Protein AF-A0AAX0V8S1-F1 (afdb_monomer)

Organism: Latilactobacillus sakei (NCBI:txid1599)

Solvent-accessible surface area (backbone atoms only — not comparable to full-atom values): 3985 Å² total; per-residue (Å²): 141,86,76,84,68,50,59,52,52,53,52,31,59,76,68,74,50,50,65,58,57,55,4,58,74,65,73,47,52,52,70,57,35,50,36,35,57,69,67,75,37,84,78,51,73,68,54,49,49,49,41,27,77,75,67,69,43,63,71,64,56,81,69,67,128

Mean predicted aligned error: 4.19 Å

InterPro domains:
  IPR010982 Lambda repressor-like, DNA-binding domain superfamily [SSF47413] (11-64)
  IPR013975 Transcription regulator BetR, N-terminal [PF08667] (19-61)

pLDDT: mean 89.49, std 14.83, range [35.75, 98.25]

Foldseek 3Di:
DDDPPLLQVVVCVVVVNDLVNLCVLQVHDSVVSVCCSVVVDADDPVSLVSCCVPVVDDSVSSVDD

Nearest PDB structures (foldseek):
  3op9-assembly1_A  TM=8.329E-01  e=3.878E-02  Listeria innocua
  2lyk-assembly1_B  TM=8.650E-01  e=5.563E-02  Enterococcus faecalis
  2eby-assembly1_B  TM=7.024E-01  e=2.703E-02  Escherichia coli
  6b9t-assembly1_B  TM=8.263E-01  e=1.145E-01  Nitrosopumilus maritimus SCM1
  3trb-assembly1_A  TM=6.504E-01  e=8.339E-01  Coxiella burnetii

Structure (mmCIF, N/CA/C/O backbone):
data_AF-A0AAX0V8S1-F1
#
_entry.id   AF-A0AAX0V8S1-F1
#
loop_
_atom_site.group_PDB
_atom_site.id
_atom_site.type_symbol
_atom_site.label_atom_id
_atom_site.label_alt_id
_atom_site.label_comp_id
_atom_site.label_asym_id
_atom_site.label_entity_id
_atom_site.label_seq_id
_atom_site.pdbx_PDB_ins_code
_atom_site.Cartn_x
_atom_site.Cartn_y
_atom_site.Cartn_z
_atom_site.occupancy
_atom_site.B_iso_or_equiv
_atom_site.auth_seq_id
_atom_site.auth_comp_id
_atom_site.auth_asym_id
_atom_site.auth_atom_id
_atom_site.pdbx_PDB_model_num
ATOM 1 N N . MET A 1 1 ? -9.487 -11.459 -23.513 1.00 35.75 1 MET A N 1
ATOM 2 C CA . MET A 1 1 ? -8.710 -12.062 -22.409 1.00 35.75 1 MET A CA 1
ATOM 3 C C . MET A 1 1 ? -9.105 -11.373 -21.114 1.00 35.75 1 MET A C 1
ATOM 5 O O . MET A 1 1 ? -8.613 -10.289 -20.825 1.00 35.75 1 MET A O 1
ATOM 9 N N . ALA A 1 2 ? -10.096 -11.930 -20.422 1.00 39.31 2 ALA A N 1
ATOM 10 C CA . ALA A 1 2 ? -10.650 -11.372 -19.195 1.00 39.31 2 ALA A CA 1
ATOM 11 C C . ALA A 1 2 ? -9.986 -12.043 -17.984 1.00 39.31 2 ALA A C 1
ATOM 13 O O . ALA A 1 2 ? -9.908 -13.265 -17.948 1.00 39.31 2 ALA A O 1
ATOM 14 N N . GLY A 1 3 ? -9.538 -11.245 -17.010 1.00 41.91 3 GLY A N 1
ATOM 15 C CA . GLY A 1 3 ? -9.357 -11.721 -15.637 1.00 41.91 3 GLY A CA 1
ATOM 16 C C . GLY A 1 3 ? -7.942 -12.077 -15.174 1.00 41.91 3 GLY A C 1
ATOM 17 O O . GLY A 1 3 ? -7.768 -13.127 -14.578 1.00 41.91 3 GLY A O 1
ATOM 18 N N . LYS A 1 4 ? -6.947 -11.186 -15.308 1.00 51.97 4 LYS A N 1
ATOM 19 C CA . LYS A 1 4 ? -5.983 -11.050 -14.195 1.00 51.97 4 LYS A CA 1
ATOM 20 C C . LYS A 1 4 ? -6.647 -10.120 -13.193 1.00 51.97 4 LYS A C 1
ATOM 22 O O . LYS A 1 4 ? -6.625 -8.900 -13.361 1.00 51.97 4 LYS A O 1
ATOM 27 N N . LEU A 1 5 ? -7.394 -10.716 -12.267 1.00 54.50 5 LEU A N 1
ATOM 28 C CA . LEU A 1 5 ? -8.104 -10.003 -11.214 1.00 54.50 5 LEU A CA 1
ATOM 29 C C . LEU A 1 5 ? -7.077 -9.143 -10.472 1.00 54.50 5 LEU A C 1
ATOM 31 O O . LEU A 1 5 ? -6.042 -9.647 -10.049 1.00 54.50 5 LEU A O 1
ATOM 35 N N . PHE A 1 6 ? -7.332 -7.845 -10.335 1.00 71.75 6 PHE A N 1
ATOM 36 C CA . PHE A 1 6 ? -6.514 -6.991 -9.483 1.00 71.75 6 PHE A CA 1
ATOM 37 C C . PHE A 1 6 ? -6.763 -7.399 -8.022 1.00 71.75 6 PHE A C 1
ATOM 39 O O . PHE A 1 6 ? -7.562 -6.753 -7.351 1.00 71.75 6 PHE A O 1
ATOM 46 N N . VAL A 1 7 ? -6.137 -8.484 -7.547 1.00 84.81 7 VAL A N 1
ATOM 47 C CA . VAL A 1 7 ? -6.362 -9.073 -6.210 1.00 84.81 7 VAL A CA 1
ATOM 48 C C . VAL A 1 7 ? -6.235 -7.996 -5.136 1.00 84.81 7 VAL A C 1
ATOM 50 O O . VAL A 1 7 ? -7.144 -7.813 -4.328 1.00 84.81 7 VAL A O 1
ATOM 53 N N . LEU A 1 8 ? -5.187 -7.172 -5.229 1.00 90.00 8 LEU A N 1
ATOM 54 C CA . LEU A 1 8 ? -5.003 -6.023 -4.351 1.00 90.00 8 LEU A CA 1
ATOM 55 C C . LEU A 1 8 ? -6.124 -4.984 -4.486 1.00 90.00 8 LEU A C 1
ATOM 57 O O . LEU A 1 8 ? -6.659 -4.537 -3.481 1.00 90.00 8 LEU A O 1
ATOM 61 N N . SER A 1 9 ? -6.539 -4.593 -5.696 1.00 90.19 9 SER A N 1
ATOM 62 C CA . SER A 1 9 ? -7.618 -3.596 -5.819 1.00 90.19 9 SER A CA 1
ATOM 63 C C . SER A 1 9 ? -8.973 -4.129 -5.347 1.00 90.19 9 SER A C 1
ATOM 65 O O . SER A 1 9 ? -9.789 -3.346 -4.865 1.00 90.19 9 SER A O 1
ATOM 67 N N . GLY A 1 10 ? -9.231 -5.429 -5.500 1.00 90.75 10 GLY A N 1
ATOM 68 C CA . GLY A 1 10 ? -10.421 -6.091 -4.973 1.00 90.75 10 GLY A CA 1
ATOM 69 C C . GLY A 1 10 ? -10.411 -6.111 -3.449 1.00 90.75 10 GLY A C 1
ATOM 70 O O . GLY A 1 10 ? -11.395 -5.721 -2.827 1.00 90.75 10 GLY A O 1
ATOM 71 N N . TYR A 1 11 ? -9.268 -6.469 -2.863 1.00 92.56 11 TYR A N 1
ATOM 72 C CA . TYR A 1 11 ? -9.035 -6.425 -1.423 1.00 92.56 11 TYR A CA 1
ATOM 73 C C . TYR A 1 11 ? -9.278 -5.029 -0.839 1.00 92.56 11 TYR A C 1
ATOM 75 O O . TYR A 1 11 ? -10.044 -4.888 0.113 1.00 92.56 11 TYR A O 1
ATOM 83 N N . LEU A 1 12 ? -8.672 -3.998 -1.442 1.00 93.62 12 LEU A N 1
ATOM 84 C CA . LEU A 1 12 ? -8.812 -2.611 -0.993 1.00 93.62 12 LEU A CA 1
ATOM 85 C C . LEU A 1 12 ? -10.279 -2.171 -1.039 1.00 93.62 12 LEU A C 1
ATOM 87 O O . LEU A 1 12 ? -10.801 -1.654 -0.056 1.00 93.62 12 LEU A O 1
ATOM 91 N N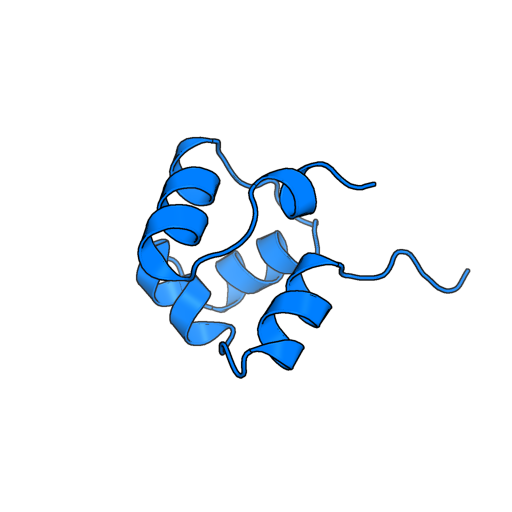 . LYS A 1 13 ? -10.979 -2.468 -2.144 1.00 92.44 13 LYS A N 1
ATOM 92 C CA . LYS A 1 13 ? -12.406 -2.155 -2.292 1.00 92.44 13 LYS A CA 1
ATOM 93 C C . LYS A 1 13 ? -13.273 -2.875 -1.254 1.00 92.44 13 LYS A C 1
ATOM 95 O O . LYS A 1 13 ? -14.219 -2.282 -0.752 1.00 92.44 13 LYS A O 1
ATOM 100 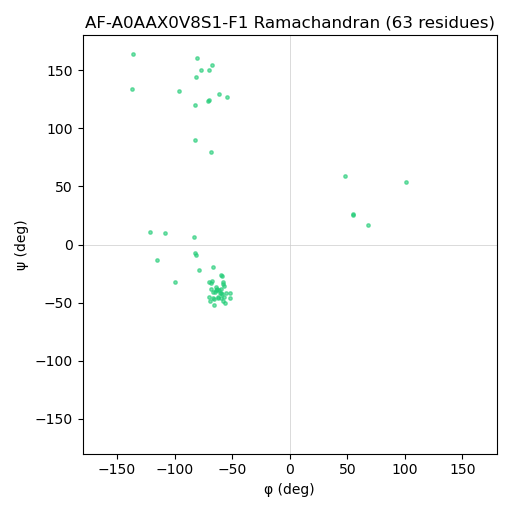N N . GLY A 1 14 ? -12.963 -4.131 -0.933 1.00 93.62 14 GLY A N 1
ATOM 101 C CA . GLY A 1 14 ? -13.690 -4.908 0.075 1.00 93.62 14 GLY A CA 1
ATOM 102 C C . GLY A 1 14 ? -13.537 -4.379 1.505 1.00 93.62 14 GLY A C 1
ATOM 103 O O . GLY A 1 14 ? -14.370 -4.693 2.348 1.00 93.62 14 GLY A O 1
ATOM 104 N N . ARG A 1 15 ? -12.502 -3.570 1.769 1.00 94.44 15 ARG A N 1
ATOM 105 C CA . ARG A 1 15 ? -12.230 -2.931 3.067 1.00 94.44 15 ARG A CA 1
ATOM 106 C C . ARG A 1 15 ? -12.475 -1.418 3.080 1.00 94.44 15 ARG A C 1
ATOM 108 O O . ARG A 1 15 ? -12.089 -0.764 4.037 1.00 94.44 15 ARG A O 1
ATOM 115 N N . ASP A 1 16 ? -13.086 -0.871 2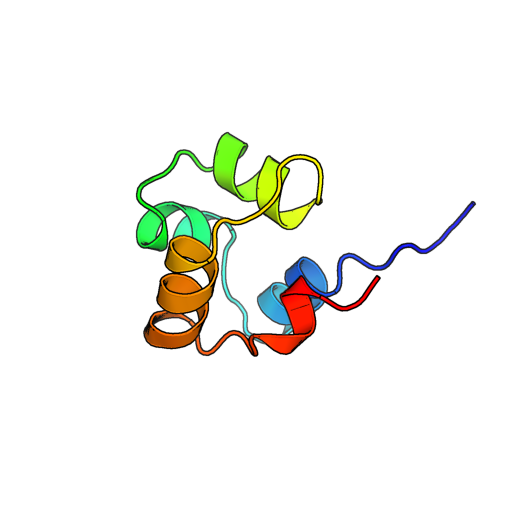.028 1.00 95.44 16 ASP A N 1
ATOM 116 C CA . ASP A 1 16 ? -13.284 0.576 1.835 1.00 95.44 16 ASP A CA 1
ATOM 117 C C . ASP A 1 16 ? -11.986 1.411 1.906 1.00 95.44 16 ASP A C 1
ATOM 119 O O . ASP A 1 16 ? -12.002 2.603 2.200 1.00 95.44 16 ASP A O 1
ATOM 123 N N . ILE A 1 17 ? -10.842 0.793 1.588 1.00 96.12 17 ILE A N 1
ATOM 124 C CA . ILE A 1 17 ? -9.548 1.478 1.550 1.00 96.12 17 ILE A CA 1
ATOM 125 C C . ILE A 1 17 ? -9.420 2.195 0.208 1.00 96.12 17 ILE A C 1
ATOM 127 O O . ILE A 1 17 ? -9.411 1.579 -0.869 1.00 96.12 17 ILE A O 1
ATOM 131 N N . LYS A 1 18 ? -9.273 3.517 0.257 1.00 95.88 18 LYS A N 1
ATOM 132 C CA . LYS A 1 18 ? -9.117 4.349 -0.935 1.00 95.88 18 LYS A CA 1
ATOM 133 C C . LYS A 1 18 ? -7.700 4.238 -1.484 1.00 95.88 18 LYS A C 1
ATOM 135 O O . LYS A 1 18 ? -6.711 4.119 -0.768 1.00 95.88 18 LYS A O 1
ATOM 140 N N . GLN A 1 19 ? -7.578 4.392 -2.800 1.00 95.69 19 GLN A N 1
ATOM 141 C CA . GLN A 1 19 ? -6.270 4.471 -3.466 1.00 95.69 19 GLN A CA 1
ATOM 142 C C . GLN A 1 19 ? -5.417 5.639 -2.947 1.00 95.69 19 GLN A C 1
ATOM 144 O O . GLN A 1 19 ? -4.192 5.562 -2.994 1.00 95.69 19 GLN A O 1
ATOM 149 N N . GLN A 1 20 ? -6.062 6.702 -2.452 1.00 97.69 20 GLN A N 1
ATOM 150 C CA . GLN A 1 20 ? -5.375 7.827 -1.828 1.00 97.69 20 GLN A CA 1
ATOM 151 C C . GLN A 1 20 ? -4.694 7.415 -0.519 1.00 97.69 20 GLN A C 1
ATOM 153 O O . GLN A 1 20 ? -3.536 7.752 -0.336 1.00 97.69 20 GLN A O 1
ATOM 158 N N . GLU A 1 21 ? -5.329 6.588 0.313 1.00 97.81 21 GLU A N 1
ATOM 159 C CA . GLU A 1 21 ? -4.725 6.098 1.563 1.00 97.81 21 GLU A CA 1
ATOM 160 C C . GLU A 1 21 ? -3.481 5.246 1.288 1.00 97.81 21 GLU A C 1
ATOM 162 O O . GLU A 1 21 ? -2.452 5.396 1.941 1.00 97.81 21 GLU A O 1
ATOM 167 N N . VAL A 1 22 ? -3.523 4.413 0.242 1.00 97.12 22 VAL A N 1
ATOM 168 C CA . VAL A 1 22 ? -2.335 3.686 -0.234 1.00 97.12 22 VAL A CA 1
ATOM 169 C C . VAL A 1 22 ? -1.237 4.660 -0.670 1.00 97.12 22 VAL A C 1
ATOM 171 O O . VAL A 1 22 ? -0.061 4.434 -0.399 1.00 97.12 22 VAL A O 1
ATOM 174 N N . ALA A 1 23 ? -1.590 5.743 -1.363 1.00 98.19 23 ALA A N 1
ATOM 175 C CA . ALA A 1 23 ? -0.623 6.746 -1.796 1.00 98.19 23 ALA A CA 1
ATOM 176 C C . ALA A 1 23 ? 0.021 7.472 -0.602 1.00 98.19 23 ALA A C 1
ATOM 178 O O . ALA A 1 23 ? 1.242 7.656 -0.591 1.00 98.19 23 ALA A O 1
ATOM 179 N N . AS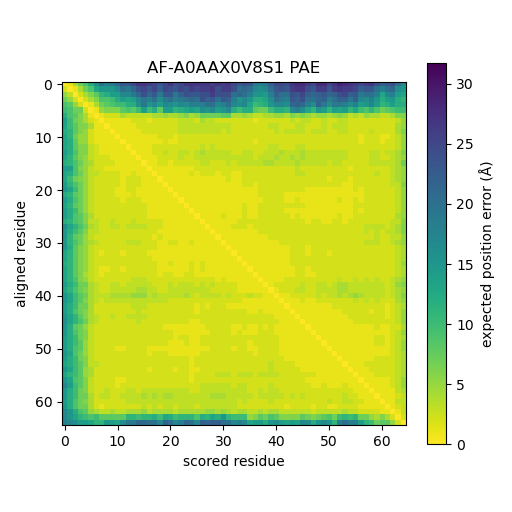P A 1 24 ? -0.784 7.797 0.408 1.00 98.25 24 ASP A N 1
ATOM 180 C CA . ASP A 1 24 ? -0.361 8.483 1.624 1.00 98.25 24 ASP A CA 1
ATOM 181 C C . ASP A 1 24 ? 0.601 7.602 2.442 1.00 98.25 24 ASP A C 1
ATOM 183 O O . ASP A 1 24 ? 1.702 8.046 2.770 1.00 98.25 24 ASP A O 1
ATOM 187 N N . VAL A 1 25 ? 0.273 6.317 2.654 1.00 97.94 25 VAL A N 1
ATOM 188 C CA . VAL A 1 25 ? 1.141 5.346 3.362 1.00 97.94 25 VAL A CA 1
ATOM 189 C C . VAL A 1 25 ? 2.494 5.165 2.668 1.00 97.94 25 VAL A C 1
ATOM 191 O O . VAL A 1 25 ? 3.533 5.052 3.317 1.00 97.94 25 VAL A O 1
ATOM 194 N N . LEU A 1 26 ? 2.514 5.159 1.335 1.00 97.38 26 LEU A N 1
ATOM 195 C CA . LEU A 1 26 ? 3.747 4.982 0.562 1.00 97.38 26 LEU A CA 1
ATOM 196 C C . LEU A 1 26 ? 4.549 6.281 0.392 1.00 9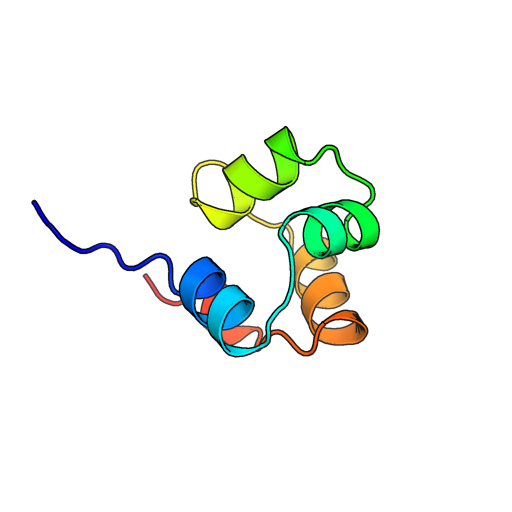7.38 26 LEU A C 1
ATOM 198 O O . LEU A 1 26 ? 5.658 6.253 -0.170 1.00 97.38 26 LEU A O 1
ATOM 202 N N . ASN A 1 27 ? 3.985 7.414 0.821 1.00 97.62 27 ASN A N 1
ATOM 203 C CA . ASN A 1 27 ? 4.465 8.755 0.513 1.00 97.62 27 ASN A CA 1
ATOM 204 C C . ASN A 1 27 ? 4.737 8.901 -1.001 1.00 97.62 27 ASN A C 1
ATOM 206 O O . ASN A 1 27 ? 5.879 9.065 -1.463 1.00 97.62 27 ASN A O 1
ATOM 210 N N . LYS A 1 28 ? 3.685 8.686 -1.800 1.00 97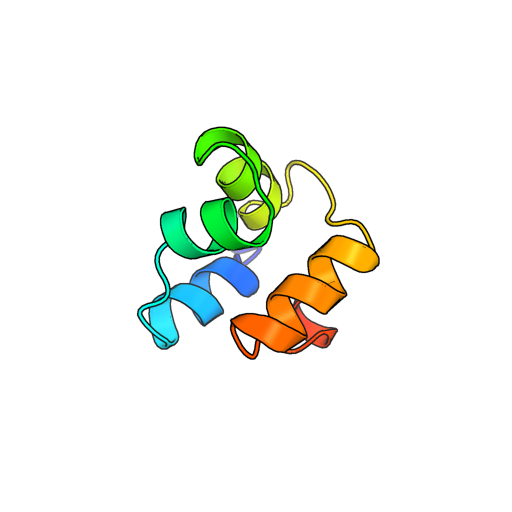.50 28 LYS A N 1
ATOM 211 C CA . LYS A 1 28 ? 3.700 8.711 -3.271 1.00 97.50 28 LYS A CA 1
ATOM 212 C C . LYS A 1 28 ? 2.496 9.474 -3.807 1.00 97.50 28 LYS A C 1
ATOM 214 O O . LYS A 1 28 ? 1.499 9.676 -3.132 1.00 97.50 28 LYS A O 1
ATOM 219 N N . THR A 1 29 ? 2.567 9.849 -5.080 1.00 98.00 29 THR A N 1
ATOM 220 C CA . THR A 1 29 ? 1.398 10.389 -5.780 1.00 98.00 29 THR A CA 1
ATOM 221 C C . THR A 1 29 ? 0.356 9.300 -6.027 1.00 98.00 29 THR A C 1
ATOM 223 O O . THR A 1 29 ? 0.708 8.140 -6.274 1.00 98.00 29 THR A O 1
ATOM 226 N N . LEU A 1 30 ? -0.922 9.691 -6.076 1.00 97.75 30 LEU A N 1
ATOM 227 C CA . LEU A 1 30 ? -2.037 8.803 -6.424 1.00 97.75 30 LEU A CA 1
ATOM 228 C C . LEU A 1 30 ? -1.784 8.048 -7.739 1.00 97.75 30 LE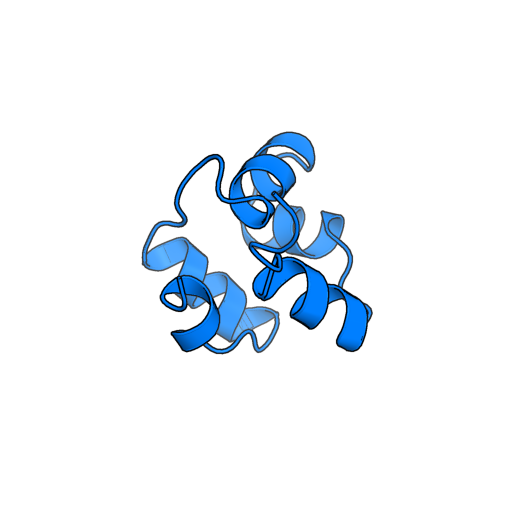U A C 1
ATOM 230 O O . LEU A 1 30 ? -2.003 6.842 -7.833 1.00 97.75 30 LEU A O 1
ATOM 234 N N . THR A 1 31 ? -1.239 8.732 -8.750 1.00 97.38 31 THR A N 1
ATOM 235 C CA . THR A 1 31 ? -0.875 8.125 -10.039 1.00 97.38 31 THR A CA 1
ATOM 236 C C . THR A 1 31 ? 0.152 7.003 -9.882 1.00 97.38 31 THR A C 1
ATOM 238 O O . THR A 1 31 ? 0.024 5.954 -10.515 1.00 97.38 31 THR A O 1
ATOM 241 N N . THR A 1 32 ? 1.165 7.193 -9.034 1.00 96.88 32 THR A N 1
ATOM 242 C CA . THR A 1 32 ? 2.208 6.182 -8.802 1.00 96.88 32 THR A CA 1
ATOM 243 C C . THR A 1 32 ? 1.653 4.984 -8.040 1.00 96.88 32 THR A C 1
ATOM 245 O O . THR A 1 32 ? 1.878 3.848 -8.461 1.00 96.88 32 THR A O 1
ATOM 248 N N . ALA A 1 33 ? 0.871 5.227 -6.983 1.00 96.69 33 ALA A N 1
ATOM 249 C CA . ALA A 1 33 ? 0.181 4.175 -6.241 1.00 96.69 33 ALA A CA 1
ATOM 250 C C . ALA A 1 33 ? -0.724 3.349 -7.168 1.00 96.69 33 ALA A C 1
ATOM 252 O O . ALA A 1 33 ? -0.640 2.125 -7.194 1.00 96.69 33 ALA A O 1
ATOM 253 N N . ASN A 1 34 ? -1.489 4.005 -8.042 1.00 94.88 34 ASN A N 1
ATOM 254 C CA . ASN A 1 34 ? -2.364 3.331 -8.998 1.00 94.88 34 ASN A CA 1
ATOM 255 C C . ASN A 1 34 ? -1.624 2.486 -10.029 1.00 94.88 34 ASN A C 1
ATOM 257 O O . ASN A 1 34 ? -2.090 1.402 -10.386 1.00 94.88 34 ASN A O 1
ATOM 261 N N . ARG A 1 35 ? -0.456 2.934 -10.498 1.00 94.69 35 ARG A N 1
ATOM 262 C CA . ARG A 1 35 ? 0.396 2.107 -11.362 1.00 94.69 35 ARG A CA 1
ATOM 263 C C . ARG A 1 35 ? 0.883 0.859 -10.624 1.00 94.69 35 ARG A C 1
ATOM 265 O O . ARG A 1 35 ? 0.903 -0.204 -11.240 1.00 94.69 35 ARG A O 1
ATOM 272 N N . LYS A 1 36 ? 1.207 0.960 -9.330 1.00 94.25 36 LYS A N 1
ATOM 273 C CA . LYS A 1 36 ? 1.589 -0.195 -8.504 1.00 94.25 36 LYS A CA 1
ATOM 274 C C . LYS A 1 36 ? 0.421 -1.147 -8.240 1.00 94.25 36 LYS A C 1
ATOM 276 O O . LYS A 1 36 ? 0.533 -2.330 -8.535 1.00 94.25 36 LYS A O 1
ATOM 281 N N . ILE A 1 37 ? -0.734 -0.631 -7.812 1.00 93.31 37 ILE A N 1
ATOM 282 C CA . ILE A 1 37 ? -1.956 -1.423 -7.562 1.00 93.31 37 ILE A CA 1
ATOM 283 C C . ILE A 1 37 ? -2.392 -2.194 -8.815 1.00 93.31 37 ILE A C 1
ATOM 285 O O . ILE A 1 37 ? -2.858 -3.327 -8.728 1.00 93.31 37 ILE A O 1
ATOM 289 N N . ARG A 1 38 ? -2.214 -1.598 -10.000 1.00 90.19 38 ARG A N 1
ATOM 290 C CA . ARG A 1 38 ? -2.520 -2.235 -11.290 1.00 90.19 38 ARG A CA 1
ATOM 291 C C . ARG A 1 38 ? -1.405 -3.149 -11.818 1.00 90.19 38 ARG A C 1
ATOM 293 O O . ARG A 1 38 ? -1.480 -3.571 -12.971 1.00 90.19 38 ARG A O 1
ATOM 300 N N . GLY A 1 39 ? -0.352 -3.396 -11.038 1.00 89.00 39 GLY A N 1
ATOM 301 C CA . GLY A 1 39 ? 0.777 -4.253 -11.413 1.00 89.00 39 GLY A CA 1
ATOM 302 C C . GLY A 1 39 ? 1.654 -3.702 -12.544 1.00 89.00 39 GLY A C 1
ATOM 303 O O . GLY A 1 39 ? 2.409 -4.449 -13.156 1.00 89.00 39 GLY A O 1
ATOM 304 N N . LYS A 1 40 ? 1.562 -2.404 -12.869 1.00 90.69 40 LYS A N 1
ATOM 305 C CA . LYS A 1 40 ? 2.415 -1.760 -13.889 1.00 90.69 40 LYS A CA 1
ATOM 306 C C . LYS A 1 40 ? 3.811 -1.433 -13.366 1.00 90.69 40 LYS A C 1
ATOM 308 O O . LYS A 1 40 ? 4.718 -1.223 -14.162 1.00 90.69 40 LYS A O 1
ATOM 313 N N . ILE A 1 41 ? 3.953 -1.320 -12.049 1.00 92.00 41 ILE A N 1
ATOM 314 C CA . ILE A 1 41 ? 5.217 -1.108 -11.341 1.00 92.00 41 ILE A CA 1
ATOM 315 C C . ILE A 1 41 ? 5.196 -2.039 -10.124 1.00 92.00 41 ILE A C 1
ATOM 317 O O . ILE A 1 41 ? 4.180 -2.065 -9.431 1.00 92.00 41 ILE A O 1
ATOM 321 N N . PRO A 1 42 ? 6.271 -2.786 -9.833 1.00 91.62 42 PRO A N 1
ATOM 322 C CA . PRO A 1 42 ? 6.306 -3.644 -8.655 1.00 91.62 42 PRO A CA 1
ATOM 323 C C . PRO A 1 42 ? 6.320 -2.829 -7.354 1.00 91.62 42 PRO A C 1
ATOM 325 O O . PRO A 1 42 ? 6.776 -1.677 -7.310 1.00 91.62 42 PRO A O 1
ATOM 328 N N . PHE A 1 43 ? 5.840 -3.442 -6.275 1.00 94.94 43 PHE A N 1
ATOM 329 C CA . PHE A 1 43 ? 6.097 -2.965 -4.920 1.00 94.94 43 PHE A CA 1
ATOM 330 C C . PHE A 1 43 ? 7.477 -3.441 -4.463 1.00 94.94 43 PHE A C 1
ATOM 332 O O . PHE A 1 43 ? 7.918 -4.537 -4.801 1.00 94.94 43 PHE A O 1
ATOM 339 N N . THR A 1 44 ? 8.171 -2.608 -3.698 1.00 96.50 44 THR A N 1
ATOM 340 C CA . THR A 1 44 ? 9.367 -3.030 -2.965 1.00 96.50 44 THR A CA 1
ATOM 341 C C . THR A 1 44 ? 8.963 -3.752 -1.681 1.00 96.50 44 THR A C 1
ATOM 343 O O . THR A 1 44 ? 7.864 -3.545 -1.169 1.00 96.50 44 THR A O 1
ATOM 346 N N . VAL A 1 45 ? 9.874 -4.538 -1.104 1.00 96.00 45 VAL A N 1
ATOM 347 C CA . VAL A 1 45 ? 9.634 -5.232 0.174 1.00 96.00 45 VAL A CA 1
ATOM 348 C C . VAL A 1 45 ? 9.236 -4.256 1.288 1.00 96.00 45 VAL A C 1
ATOM 350 O O . VAL A 1 45 ? 8.292 -4.523 2.021 1.00 96.00 45 VAL A O 1
ATOM 353 N N . LYS A 1 46 ? 9.890 -3.088 1.367 1.00 97.44 46 LYS A N 1
ATOM 354 C CA . LYS A 1 46 ? 9.562 -2.050 2.360 1.00 97.44 46 LYS A CA 1
ATOM 355 C C . LYS A 1 46 ? 8.156 -1.481 2.173 1.00 97.44 46 LYS A C 1
ATOM 357 O O . LYS A 1 46 ? 7.466 -1.222 3.147 1.00 97.44 46 LYS A O 1
ATOM 362 N N . GLU A 1 47 ? 7.726 -1.281 0.929 1.00 97.56 47 GLU A N 1
ATOM 363 C CA . GLU A 1 47 ? 6.370 -0.798 0.642 1.00 97.56 47 GLU A CA 1
ATOM 364 C C . GLU A 1 47 ? 5.316 -1.854 0.999 1.00 97.56 47 GLU A C 1
ATOM 366 O O . GLU A 1 47 ? 4.274 -1.503 1.537 1.00 97.56 47 GLU A O 1
ATOM 371 N N . ILE A 1 48 ? 5.595 -3.138 0.751 1.00 97.00 48 ILE A N 1
ATOM 372 C CA . ILE A 1 48 ? 4.713 -4.241 1.163 1.00 97.00 48 ILE A CA 1
ATOM 373 C C . ILE A 1 48 ? 4.580 -4.276 2.689 1.00 97.00 48 ILE A C 1
ATOM 375 O O . ILE A 1 48 ? 3.464 -4.369 3.191 1.00 97.00 48 ILE A O 1
ATOM 379 N N . GLN A 1 49 ? 5.695 -4.147 3.416 1.00 97.56 49 GLN A N 1
ATOM 380 C CA . GLN A 1 49 ? 5.693 -4.065 4.881 1.00 97.56 49 GLN A CA 1
ATOM 381 C C . GLN A 1 49 ? 4.850 -2.886 5.378 1.00 97.56 49 GLN A C 1
ATOM 383 O O . GLN A 1 49 ? 3.957 -3.087 6.187 1.00 97.56 49 GLN A O 1
ATOM 388 N N . LEU A 1 50 ? 5.036 -1.684 4.823 1.00 97.88 50 LEU A N 1
ATOM 389 C CA . LEU A 1 50 ? 4.238 -0.513 5.207 1.00 97.88 50 LEU A CA 1
ATOM 390 C C . LEU A 1 50 ? 2.734 -0.720 4.986 1.00 97.88 50 LEU A C 1
ATOM 392 O O . LEU A 1 50 ? 1.929 -0.343 5.832 1.00 97.88 50 LEU A O 1
ATOM 396 N N . LEU A 1 51 ? 2.341 -1.317 3.859 1.00 97.25 51 LEU A N 1
ATOM 397 C CA . LEU A 1 51 ? 0.930 -1.585 3.570 1.00 97.25 51 LEU A CA 1
ATOM 398 C C . LEU A 1 51 ? 0.350 -2.679 4.470 1.00 97.25 51 LEU A C 1
ATOM 400 O O . LEU A 1 51 ? -0.830 -2.615 4.810 1.00 97.25 51 LEU A O 1
ATOM 404 N N . HIS A 1 52 ? 1.161 -3.658 4.863 1.00 97.19 52 HIS A N 1
ATOM 405 C CA . H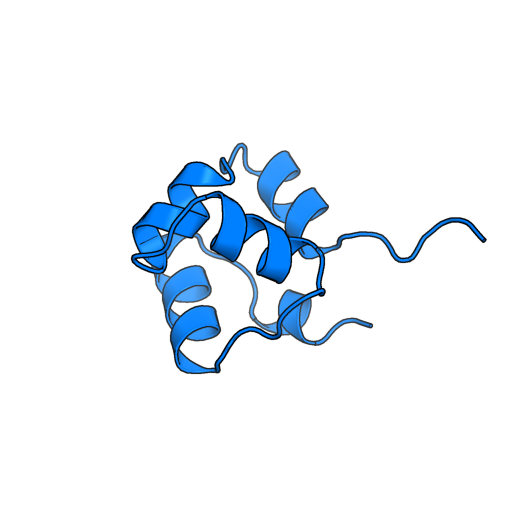IS A 1 52 ? 0.769 -4.649 5.855 1.00 97.19 52 HIS A CA 1
ATOM 406 C C . HIS A 1 52 ? 0.555 -3.997 7.224 1.00 97.19 52 HIS A C 1
ATOM 408 O O . HIS A 1 52 ? -0.524 -4.110 7.793 1.00 97.19 52 HIS A O 1
ATOM 414 N N . ASP A 1 53 ? 1.538 -3.236 7.700 1.00 97.75 53 ASP A N 1
ATOM 415 C CA . ASP A 1 53 ? 1.529 -2.663 9.046 1.00 97.75 53 ASP A CA 1
ATOM 416 C C . ASP A 1 53 ? 0.458 -1.573 9.222 1.00 97.75 53 ASP A C 1
ATOM 418 O O . ASP A 1 53 ? -0.078 -1.406 10.315 1.00 97.75 53 ASP A O 1
ATOM 422 N N . GLN A 1 54 ? 0.160 -0.800 8.170 1.00 97.38 54 GLN A N 1
ATOM 423 C CA . GLN A 1 54 ? -0.746 0.356 8.254 1.00 97.38 54 GLN A CA 1
ATOM 424 C C . GLN A 1 54 ? -2.165 0.072 7.757 1.00 97.38 54 GLN A C 1
ATOM 426 O O . GLN A 1 54 ? -3.113 0.678 8.248 1.00 97.38 54 GLN A O 1
ATOM 431 N N . LEU A 1 55 ? -2.321 -0.806 6.763 1.00 95.69 55 LEU A N 1
ATOM 432 C CA . LEU A 1 55 ? -3.603 -1.061 6.092 1.00 95.69 55 LEU A CA 1
ATOM 433 C C . LEU A 1 55 ? -4.040 -2.530 6.200 1.00 95.69 55 LEU A C 1
ATOM 435 O O . LEU A 1 55 ? -4.968 -2.954 5.505 1.00 95.69 55 LEU A O 1
ATOM 439 N N . ASP A 1 56 ? -3.353 -3.308 7.042 1.00 95.62 56 ASP A N 1
ATOM 440 C CA . ASP A 1 56 ? -3.600 -4.731 7.291 1.00 95.62 56 ASP A CA 1
ATOM 441 C C . ASP A 1 56 ? -3.580 -5.580 6.009 1.00 95.62 56 ASP A C 1
ATOM 443 O O . ASP A 1 56 ? -4.222 -6.619 5.926 1.00 95.62 56 ASP A O 1
ATOM 447 N N . VAL A 1 57 ? -2.884 -5.150 4.947 1.00 94.94 57 VAL A N 1
ATOM 448 C CA . VAL A 1 57 ? -2.875 -5.893 3.675 1.00 94.94 57 VAL A CA 1
ATOM 449 C C . VAL A 1 57 ? -2.074 -7.195 3.843 1.00 94.94 57 VAL A C 1
ATOM 451 O O . VAL A 1 57 ? -0.890 -7.134 4.178 1.00 94.94 57 VAL A O 1
ATOM 454 N N . PRO A 1 58 ? -2.647 -8.387 3.573 1.00 94.50 58 PRO A N 1
ATOM 455 C CA . PRO A 1 58 ? -1.915 -9.640 3.612 1.00 94.50 58 PRO A CA 1
ATOM 456 C C . PRO A 1 58 ? -0.780 -9.639 2.599 1.00 94.50 58 PRO A C 1
ATOM 458 O O . PRO A 1 58 ? -0.984 -9.402 1.409 1.00 94.50 58 PRO A O 1
ATOM 461 N N . ILE A 1 59 ? 0.415 -9.985 3.067 1.00 92.69 59 ILE A N 1
ATOM 462 C CA . ILE A 1 59 ? 1.630 -10.000 2.248 1.00 92.69 59 ILE A CA 1
ATOM 463 C C . ILE A 1 59 ? 1.481 -10.936 1.032 1.00 92.69 59 ILE A C 1
ATOM 465 O O . ILE A 1 59 ? 1.972 -10.618 -0.049 1.00 92.69 59 ILE A O 1
ATOM 469 N N . LEU A 1 60 ? 0.748 -12.048 1.174 1.00 90.94 60 LEU A N 1
ATOM 470 C CA . LEU A 1 60 ? 0.521 -13.034 0.107 1.00 90.94 60 LEU A CA 1
ATOM 471 C C . LEU A 1 60 ? -0.140 -12.434 -1.146 1.00 90.94 60 LEU A C 1
ATOM 473 O O . LEU A 1 60 ? 0.210 -12.822 -2.258 1.00 90.94 60 LEU A O 1
ATOM 477 N N . ILE A 1 61 ? -0.996 -11.417 -0.989 1.00 90.25 61 ILE A N 1
ATOM 478 C CA . ILE A 1 61 ? -1.687 -10.751 -2.109 1.00 90.25 61 ILE A CA 1
ATOM 479 C C . ILE A 1 61 ? -0.710 -10.125 -3.111 1.00 90.25 61 ILE A C 1
ATOM 481 O O . ILE A 1 61 ? -1.041 -9.974 -4.286 1.00 90.25 61 ILE A O 1
ATOM 485 N N . PHE A 1 62 ? 0.499 -9.763 -2.678 1.00 89.56 62 PHE A N 1
ATOM 486 C CA . PHE A 1 62 ? 1.512 -9.174 -3.554 1.00 89.56 62 PHE A CA 1
ATOM 487 C C . PHE A 1 62 ? 2.294 -10.214 -4.374 1.00 89.56 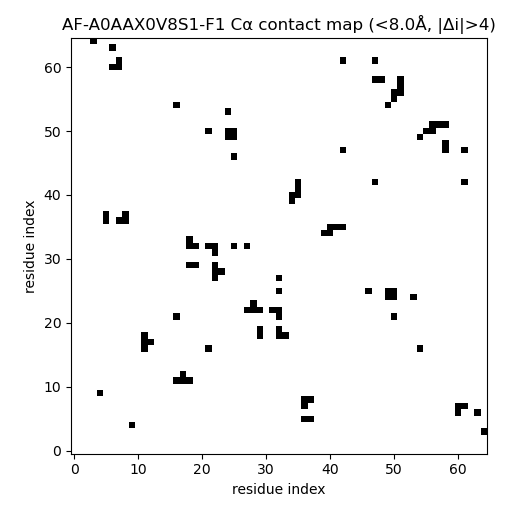62 PHE A C 1
ATOM 489 O O . PHE A 1 62 ? 3.051 -9.828 -5.264 1.00 89.56 62 PHE A O 1
ATOM 496 N N . PHE A 1 63 ? 2.114 -11.507 -4.089 1.00 84.69 63 PHE A N 1
ATOM 497 C CA . PHE A 1 63 ? 2.806 -12.617 -4.752 1.00 84.69 63 PHE A CA 1
ATOM 498 C C . PHE A 1 63 ? 1.860 -13.534 -5.542 1.00 84.69 63 PHE A C 1
ATOM 500 O O . PHE A 1 63 ? 2.322 -14.328 -6.364 1.00 84.69 63 PHE A O 1
ATOM 507 N N . GLU A 1 64 ? 0.547 -13.414 -5.339 1.00 70.50 64 GLU A N 1
ATOM 508 C CA . GLU A 1 64 ? -0.458 -14.127 -6.128 1.00 70.50 64 GLU A CA 1
ATOM 509 C C . GLU A 1 64 ? -0.512 -13.571 -7.566 1.00 70.50 64 GLU A C 1
ATOM 511 O O . GLU A 1 64 ? -0.644 -12.364 -7.785 1.00 70.50 64 GLU A O 1
ATOM 516 N N . SER A 1 65 ? -0.327 -14.459 -8.554 1.00 55.28 65 SER A N 1
ATOM 517 C CA . SER A 1 65 ? -0.132 -14.131 -9.981 1.00 55.28 65 SER A CA 1
ATOM 518 C C . SER A 1 65 ? -1.372 -14.323 -10.839 1.00 55.28 65 SER A C 1
ATOM 520 O O . SER A 1 65 ? -2.014 -15.383 -10.719 1.00 55.28 65 SER A O 1
#

Secondary structure (DSSP, 8-state):
------HHHHHHHHTT--HHHHHHHTT--HHHHHHHHTTSSPPPHHHHHHHHHHH---GGGGT--

Radius of gyration: 10.97 Å; Cα contacts (8 Å, |Δi|>4): 54; chains: 1; bounding box: 23×24×32 Å

Sequence (65 aa):
MAGKLFVLSGYLKGRDIKQQEVADVLNKTLTTANRKIRGKIPFTVKEIQLLHDQLDVPILIFFES